Protein AF-A0A8C3FEN0-F1 (afdb_monomer)

Sequence (106 aa):
MGYTKKLNNFVRTPNLSQISKEQQAGLSLTVRGNKAMKEMDLGKTPGPDGVQIEFYQNMLPPTVREALISVLLKPGKDVQKCSSYRPISLINTDIKILSKILAKRL

Foldseek 3Di:
DVPVVVVVVVVVPPQAPPDPPVVQVVFQPFDQPCPVLVPDDAPPQDDVVRDGSCCVVPVDDSLLRTWGKDWGAAPPDDPPDPVRIDIDTHHDVVVVVVVVVVVVVD

Nearest PDB structures (foldseek):
  6d9j-assembly1_r  TM=5.798E-01  e=8.555E-01  Oryctolagus cuniculus
  6z6m-assembly1_Lr  TM=5.615E-01  e=1.582E+00  Homo sapiens
  8etg-assembly1_3  TM=4.749E-01  e=4.118E+00  Schizosaccharomyces pombe
  9cai-assembly1_AV  TM=3.293E-01  e=8.155E+00  Caenorhabditis elegans

Solvent-accessible surface area (backbone atoms only — not comparable to full-atom values): 6711 Å² total; per-residue (Å²): 133,63,65,66,54,52,52,54,50,62,75,61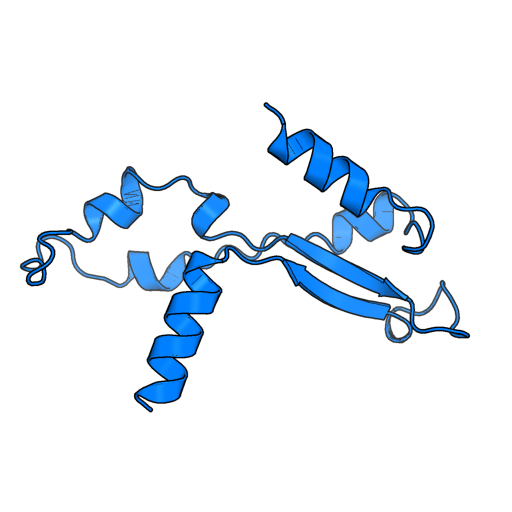,39,88,85,48,72,82,63,56,74,69,62,45,66,74,51,50,52,66,55,71,71,62,62,67,73,71,71,51,76,82,90,60,83,49,58,99,83,64,62,46,72,63,48,64,68,72,70,46,65,75,66,74,47,34,30,51,36,46,66,41,66,44,88,98,49,59,88,90,42,77,85,29,46,43,83,43,75,53,56,50,65,69,58,56,52,53,51,55,54,49,67,71,73,109

Structure (mmCIF, N/CA/C/O backbone):
data_AF-A0A8C3FEN0-F1
#
_entry.id   AF-A0A8C3FEN0-F1
#
loop_
_atom_site.group_PDB
_atom_site.id
_atom_site.type_symbol
_atom_site.label_atom_id
_atom_site.label_alt_id
_atom_site.label_comp_id
_atom_site.label_asym_id
_atom_site.label_entity_id
_atom_site.label_seq_id
_atom_site.pdbx_PDB_ins_code
_atom_site.Cartn_x
_atom_site.Cartn_y
_atom_site.Cartn_z
_atom_site.occupancy
_atom_site.B_iso_or_equiv
_atom_site.auth_seq_id
_atom_site.auth_comp_id
_atom_site.auth_asym_id
_atom_site.auth_atom_id
_atom_site.pdbx_PDB_model_num
ATOM 1 N N . MET A 1 1 ? -14.180 12.512 -12.956 1.00 45.62 1 MET A N 1
ATOM 2 C CA . MET A 1 1 ? -14.694 13.094 -11.686 1.00 45.62 1 MET A CA 1
ATOM 3 C C . MET A 1 1 ? -15.545 12.138 -10.816 1.00 45.62 1 MET A C 1
ATOM 5 O O . MET A 1 1 ? -16.093 12.584 -9.816 1.00 45.62 1 MET A O 1
ATOM 9 N N . GLY A 1 2 ? -15.662 10.835 -11.140 1.00 44.44 2 GLY A N 1
ATOM 10 C CA . GLY A 1 2 ? -16.511 9.882 -10.392 1.00 44.44 2 GLY A CA 1
ATOM 11 C C . GLY A 1 2 ? -15.814 9.069 -9.285 1.00 44.44 2 GLY A C 1
ATOM 12 O O . GLY A 1 2 ? -16.454 8.703 -8.301 1.00 44.44 2 GLY A O 1
ATOM 13 N N . TYR A 1 3 ? -14.505 8.820 -9.400 1.00 46.78 3 TYR A N 1
ATOM 14 C CA . TYR A 1 3 ? -13.753 8.002 -8.434 1.00 46.78 3 TYR A CA 1
ATOM 15 C C . TYR A 1 3 ? -13.627 8.655 -7.054 1.00 46.78 3 TYR A C 1
ATOM 17 O O . TYR A 1 3 ? -13.831 7.995 -6.039 1.00 46.78 3 TYR A O 1
ATOM 25 N N . THR A 1 4 ? -13.373 9.964 -7.010 1.00 48.06 4 THR A N 1
ATOM 26 C CA . THR A 1 4 ? -13.270 10.730 -5.759 1.00 48.06 4 THR A CA 1
ATOM 27 C C . THR A 1 4 ? -14.591 10.749 -4.988 1.00 48.06 4 THR A C 1
ATOM 29 O O . THR A 1 4 ? -14.591 10.619 -3.768 1.00 48.06 4 THR A O 1
ATOM 32 N N . LYS A 1 5 ? -15.734 10.810 -5.689 1.00 47.47 5 LYS A N 1
ATOM 33 C CA . LYS A 1 5 ? -17.068 10.693 -5.074 1.00 47.47 5 LYS A CA 1
ATOM 34 C C . LYS A 1 5 ? -17.320 9.295 -4.500 1.00 47.47 5 LYS A C 1
ATOM 36 O O . LYS A 1 5 ? -17.816 9.191 -3.385 1.00 47.47 5 LYS A O 1
ATOM 41 N N . LYS A 1 6 ? -16.941 8.225 -5.212 1.00 54.69 6 LYS A N 1
ATOM 42 C CA . LYS A 1 6 ? -17.065 6.842 -4.708 1.00 54.69 6 LYS A CA 1
ATOM 43 C C . LYS A 1 6 ? -16.197 6.589 -3.472 1.00 54.69 6 LYS A C 1
ATOM 45 O O . LYS A 1 6 ? -16.688 5.993 -2.521 1.00 54.69 6 LYS A O 1
ATOM 50 N N . LEU A 1 7 ? -14.954 7.072 -3.464 1.00 52.03 7 LEU A N 1
ATOM 51 C CA . LEU A 1 7 ? -14.062 6.974 -2.303 1.00 52.03 7 LEU A CA 1
ATOM 52 C C . LEU A 1 7 ? -14.609 7.754 -1.106 1.00 52.03 7 LEU A C 1
ATOM 54 O O . LEU A 1 7 ? -14.707 7.197 -0.019 1.00 52.03 7 LEU A O 1
ATOM 58 N N . ASN A 1 8 ? -15.053 8.996 -1.313 1.00 51.59 8 ASN A N 1
ATOM 59 C CA . ASN A 1 8 ? -15.674 9.783 -0.246 1.00 51.59 8 ASN A CA 1
ATOM 60 C C . ASN A 1 8 ? -16.942 9.116 0.303 1.00 51.59 8 ASN A C 1
ATOM 62 O O . ASN A 1 8 ? -17.173 9.157 1.506 1.00 51.59 8 ASN A O 1
ATOM 66 N N . ASN A 1 9 ? -17.740 8.468 -0.548 1.00 54.16 9 ASN A N 1
ATOM 67 C CA . ASN A 1 9 ? -18.924 7.729 -0.114 1.00 54.16 9 ASN A CA 1
ATOM 68 C C . ASN A 1 9 ? -18.565 6.442 0.645 1.00 54.16 9 ASN A C 1
ATOM 70 O O . ASN A 1 9 ? -19.231 6.125 1.624 1.00 54.16 9 ASN A O 1
ATOM 74 N N . PHE A 1 10 ? -17.504 5.735 0.241 1.00 53.66 10 PHE A N 1
ATOM 75 C CA . PHE A 1 10 ? -16.991 4.554 0.945 1.00 53.66 10 PHE A CA 1
ATOM 76 C C . PHE A 1 10 ? -16.419 4.911 2.324 1.00 53.66 10 PHE A C 1
ATOM 78 O O . PHE A 1 10 ? -16.674 4.220 3.300 1.00 53.66 10 PHE A O 1
ATOM 85 N N . VAL A 1 11 ? -15.714 6.037 2.442 1.00 51.88 11 VAL A N 1
ATOM 86 C CA . VAL A 1 11 ? -15.237 6.549 3.738 1.00 51.88 11 VAL A CA 1
ATOM 87 C C . VAL A 1 11 ? -16.402 7.003 4.631 1.00 51.88 11 VAL A C 1
ATOM 89 O O . VAL A 1 11 ? -16.307 6.933 5.852 1.00 51.88 11 VAL A O 1
ATOM 92 N N . ARG A 1 12 ? -17.521 7.440 4.038 1.00 50.53 12 ARG A N 1
ATOM 93 C CA . ARG A 1 12 ? -18.729 7.901 4.745 1.00 50.53 12 ARG A CA 1
ATOM 94 C C . ARG A 1 12 ? -19.754 6.800 5.042 1.00 50.53 12 ARG A C 1
ATOM 96 O O . ARG A 1 12 ? -20.819 7.123 5.566 1.00 50.53 12 ARG A O 1
ATOM 103 N N . THR A 1 13 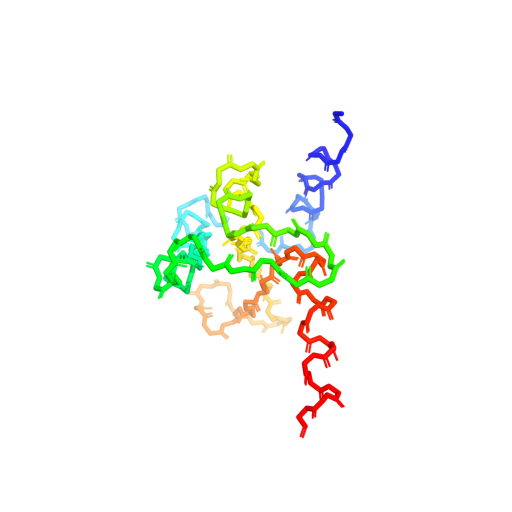? -19.493 5.528 4.720 1.00 52.09 13 THR A N 1
ATOM 104 C CA . THR A 1 13 ? -20.466 4.464 5.021 1.00 52.09 13 THR A CA 1
ATOM 105 C C . THR A 1 13 ? -20.724 4.353 6.532 1.00 52.09 13 THR A C 1
ATOM 107 O O . THR A 1 13 ? -19.767 4.321 7.305 1.00 52.09 13 THR A O 1
ATOM 110 N N . PRO A 1 14 ? -21.995 4.237 6.962 1.00 47.66 14 PRO A N 1
ATOM 111 C CA . PRO A 1 14 ? -22.422 4.396 8.359 1.00 47.66 14 PRO A CA 1
ATOM 112 C C . PRO A 1 14 ? -21.952 3.294 9.328 1.00 47.66 14 PRO A C 1
ATOM 114 O O . PRO A 1 14 ? -22.166 3.420 10.527 1.00 47.66 14 PRO A O 1
ATOM 117 N N . ASN A 1 15 ? -21.299 2.235 8.833 1.00 46.75 15 ASN A N 1
ATOM 118 C CA . ASN A 1 15 ? -20.756 1.137 9.647 1.00 46.75 15 ASN A CA 1
ATOM 119 C C . ASN A 1 15 ? -19.263 1.280 9.988 1.00 46.75 15 ASN A C 1
ATOM 121 O O . ASN A 1 15 ? -18.728 0.449 10.721 1.00 46.75 15 ASN A O 1
ATOM 125 N N . LEU A 1 16 ? -18.572 2.311 9.489 1.00 51.50 16 LEU A N 1
ATOM 126 C CA . LEU A 1 16 ? -17.309 2.720 10.098 1.00 51.50 16 LEU A CA 1
ATOM 127 C C . LEU A 1 16 ? -17.644 3.681 11.235 1.00 51.50 16 LEU A C 1
ATOM 129 O O . LEU A 1 16 ? -18.247 4.726 11.001 1.00 51.50 16 LEU A O 1
ATOM 133 N N . SER A 1 17 ? -17.259 3.326 12.462 1.00 46.88 17 SER A N 1
ATOM 134 C CA . SER A 1 17 ? -17.297 4.234 13.610 1.00 46.88 17 SER A CA 1
ATOM 135 C C . SER A 1 17 ? -16.670 5.565 13.197 1.00 46.88 17 SER A C 1
ATOM 137 O O . SER A 1 17 ? -15.468 5.616 12.925 1.00 46.88 17 SER A O 1
ATOM 139 N N . GLN A 1 18 ? -17.485 6.616 13.088 1.00 50.38 18 GLN A N 1
ATOM 140 C CA . GLN A 1 18 ? -17.003 7.952 12.766 1.00 50.38 18 GLN A CA 1
ATOM 141 C C . GLN A 1 18 ? -16.194 8.441 13.960 1.00 50.38 18 GLN A C 1
ATOM 143 O O . GLN A 1 18 ? -16.731 8.842 14.987 1.00 50.38 18 GLN A O 1
ATOM 148 N N . ILE A 1 19 ? -14.882 8.323 13.836 1.00 52.12 19 ILE A N 1
ATOM 149 C CA . ILE A 1 19 ? -13.924 8.898 14.767 1.00 52.12 19 ILE A CA 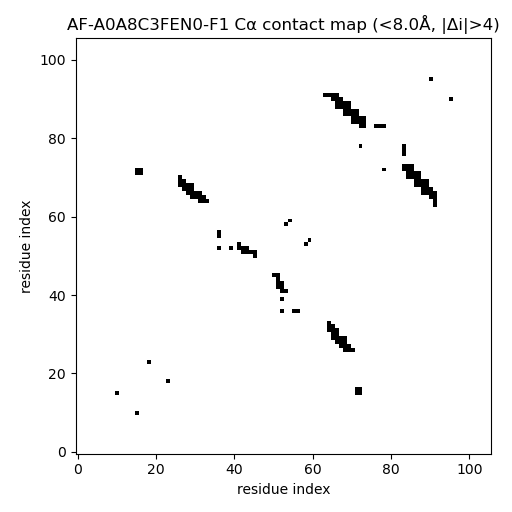1
ATOM 150 C C . ILE A 1 19 ? -14.119 10.421 14.744 1.00 52.12 19 ILE A C 1
ATOM 152 O O . ILE A 1 19 ? -14.434 10.974 13.684 1.00 52.12 19 ILE A O 1
ATOM 156 N N . SER A 1 20 ? -13.954 11.111 15.880 1.00 51.00 20 SER A N 1
ATOM 157 C CA . SER A 1 20 ? -14.058 12.575 15.895 1.00 51.00 20 SER A CA 1
ATOM 158 C C . SER A 1 20 ? -13.063 13.179 14.895 1.00 51.00 20 SER A C 1
ATOM 160 O O . SER A 1 20 ? -11.984 12.625 14.657 1.00 51.00 20 SER A O 1
ATOM 162 N N . LYS A 1 21 ? -13.413 14.319 14.283 1.00 49.38 21 LYS A N 1
ATOM 163 C CA . LYS A 1 21 ? -12.575 14.975 13.260 1.00 49.38 21 LYS A CA 1
ATOM 164 C C . LYS A 1 21 ? -11.130 15.214 13.741 1.00 49.38 21 LYS A C 1
ATOM 166 O O . LYS A 1 21 ? -10.213 15.187 12.926 1.00 49.38 21 LYS A O 1
ATOM 171 N N . GLU A 1 22 ? -10.925 15.378 15.048 1.00 47.47 22 GLU A N 1
ATOM 172 C CA . GLU A 1 22 ? -9.616 15.567 15.692 1.00 47.47 22 GLU A CA 1
ATOM 173 C C . GLU A 1 22 ? -8.784 14.279 15.772 1.00 47.47 22 GLU A C 1
ATOM 175 O O . GLU A 1 22 ? -7.598 14.286 15.447 1.00 47.47 22 GLU A O 1
ATOM 180 N N . GLN A 1 23 ? -9.391 13.144 16.124 1.00 48.66 23 GLN A N 1
ATOM 181 C CA . GLN A 1 23 ? -8.705 11.846 16.141 1.00 48.66 23 GLN A CA 1
ATOM 182 C C . GLN A 1 23 ? -8.427 11.333 14.711 1.00 48.66 23 GLN A C 1
ATOM 184 O O . GLN A 1 23 ? -7.427 10.655 14.471 1.00 48.66 23 GLN A O 1
ATOM 189 N N . GLN A 1 24 ? -9.270 11.697 13.738 1.00 48.53 24 GLN A N 1
ATOM 190 C CA . GLN A 1 24 ? -9.093 11.350 12.323 1.00 48.53 24 GLN A CA 1
ATOM 191 C C . GLN A 1 24 ? -7.910 12.099 11.679 1.00 48.53 24 GLN A C 1
ATOM 193 O O . GLN A 1 24 ? -7.179 11.521 10.871 1.00 48.53 24 GLN A O 1
ATOM 198 N N . ALA A 1 25 ? -7.679 13.352 12.087 1.00 45.38 25 ALA A N 1
ATOM 199 C CA . ALA A 1 25 ? -6.534 14.155 11.657 1.00 45.38 25 ALA A CA 1
ATOM 200 C C . ALA A 1 25 ? -5.192 13.602 12.174 1.00 45.38 25 ALA A C 1
ATOM 202 O O . ALA A 1 25 ? -4.182 13.711 11.484 1.00 45.38 25 ALA A O 1
ATOM 203 N N . GLY A 1 26 ? -5.186 12.957 13.347 1.00 43.38 26 GLY A N 1
ATOM 204 C CA . GLY A 1 26 ? -3.998 12.298 13.903 1.00 43.38 26 GLY A CA 1
ATOM 205 C C . GLY A 1 26 ? -3.683 10.920 13.304 1.00 43.38 26 GLY A C 1
ATOM 206 O O . GLY A 1 26 ? -2.540 10.477 13.381 1.00 43.38 26 GLY A O 1
ATOM 207 N N . LEU A 1 27 ? -4.671 10.234 12.707 1.00 44.72 27 LEU A N 1
ATOM 208 C CA . LEU A 1 27 ? -4.525 8.855 12.210 1.00 44.72 27 LEU A CA 1
ATOM 209 C C . LEU A 1 27 ? -4.446 8.704 10.687 1.00 44.72 27 LEU A C 1
ATOM 211 O O . LEU A 1 27 ? -3.964 7.669 10.221 1.00 44.72 27 LEU A O 1
ATOM 215 N N . SER A 1 28 ? -4.864 9.705 9.906 1.00 46.38 28 SER A N 1
ATOM 216 C CA . SER A 1 28 ? -4.590 9.754 8.464 1.00 46.38 28 SER A CA 1
ATOM 217 C C . SER A 1 28 ? -3.118 10.109 8.228 1.00 46.38 28 SER A C 1
ATOM 219 O O . SER A 1 28 ? -2.786 11.176 7.710 1.00 46.38 28 SER A O 1
ATOM 221 N N . LEU A 1 29 ? -2.209 9.223 8.633 1.00 50.62 29 LEU A N 1
ATOM 222 C CA . LEU A 1 29 ? -0.802 9.357 8.298 1.00 50.62 29 LEU A CA 1
ATOM 223 C C . LEU A 1 29 ? -0.633 9.033 6.813 1.00 50.62 29 LEU A C 1
ATOM 225 O O . LEU A 1 29 ? -0.632 7.869 6.410 1.00 50.62 29 LEU A O 1
ATOM 229 N N . THR A 1 30 ? -0.449 10.064 5.995 1.00 52.94 30 THR A N 1
ATOM 230 C CA . THR A 1 30 ? 0.102 9.896 4.652 1.00 52.94 30 THR A CA 1
ATOM 231 C C . THR A 1 30 ? 1.568 9.496 4.797 1.00 52.94 30 THR A C 1
ATOM 233 O O . THR A 1 30 ? 2.462 10.340 4.897 1.00 52.94 30 THR A O 1
ATOM 236 N N . VAL A 1 31 ? 1.838 8.193 4.856 1.00 55.22 31 VAL A N 1
ATOM 237 C CA . VAL A 1 31 ? 3.212 7.681 4.873 1.00 55.22 31 VAL A CA 1
ATOM 238 C C . VAL A 1 31 ? 3.787 7.845 3.467 1.00 55.22 31 VAL A C 1
ATOM 240 O O . VAL A 1 31 ? 3.384 7.147 2.541 1.00 55.22 31 VAL A O 1
ATOM 243 N N . ARG A 1 32 ? 4.710 8.798 3.294 1.00 58.06 32 ARG A N 1
ATOM 244 C CA . ARG A 1 32 ? 5.398 9.045 2.018 1.00 58.06 32 ARG A CA 1
ATOM 245 C C . ARG A 1 32 ? 6.621 8.139 1.889 1.00 58.06 32 ARG A C 1
ATOM 247 O O . ARG A 1 32 ? 7.656 8.396 2.502 1.00 58.06 32 ARG A O 1
ATOM 254 N N . GLY A 1 33 ? 6.528 7.115 1.045 1.00 60.03 33 GLY A N 1
ATOM 255 C CA . GLY A 1 33 ? 7.623 6.185 0.732 1.00 60.03 33 GLY A CA 1
ATOM 256 C C . GLY A 1 33 ? 8.664 6.751 -0.244 1.00 60.03 33 GLY A C 1
ATOM 257 O O . GLY A 1 33 ? 8.955 6.130 -1.258 1.00 60.03 33 GLY A O 1
ATOM 258 N N . ASN A 1 34 ? 9.213 7.942 0.016 1.00 63.94 34 ASN A N 1
ATOM 259 C CA . ASN A 1 34 ? 10.077 8.655 -0.944 1.00 63.94 34 ASN A CA 1
ATOM 260 C C . ASN A 1 34 ? 11.572 8.305 -0.857 1.00 63.94 34 ASN A C 1
ATOM 262 O O . ASN A 1 34 ? 12.360 8.848 -1.628 1.00 63.94 34 ASN A O 1
ATOM 266 N N . LYS A 1 35 ? 11.981 7.459 0.093 1.00 70.69 35 LYS A N 1
ATOM 267 C CA . LYS A 1 35 ? 13.401 7.220 0.384 1.00 70.69 35 LYS A CA 1
ATOM 268 C C . LYS A 1 35 ? 14.098 6.431 -0.733 1.00 70.69 35 LYS A C 1
ATOM 270 O O . LYS A 1 35 ? 15.078 6.916 -1.278 1.00 70.69 35 LYS A O 1
ATOM 275 N N . ALA A 1 36 ? 13.508 5.315 -1.166 1.00 73.75 36 ALA A N 1
ATOM 276 C CA . ALA A 1 36 ? 14.115 4.426 -2.161 1.00 73.75 36 ALA A CA 1
ATOM 277 C C . ALA A 1 36 ? 14.402 5.114 -3.507 1.00 73.75 36 ALA A C 1
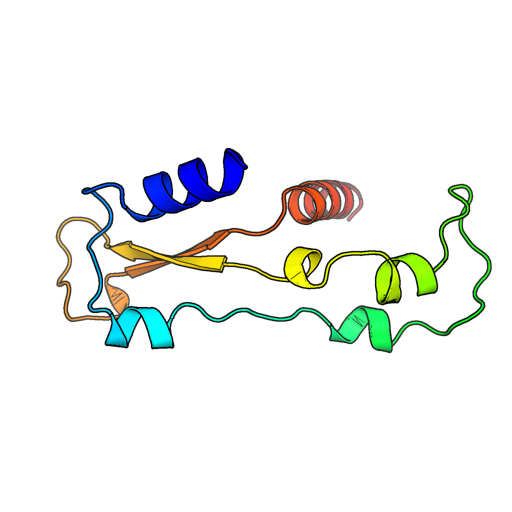ATOM 279 O O . A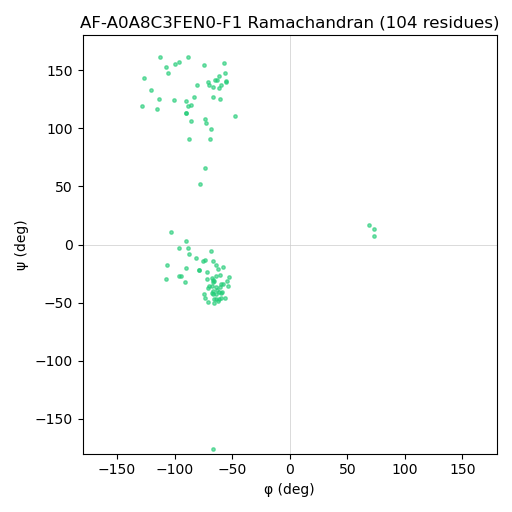LA A 1 36 ? 15.473 4.944 -4.071 1.00 73.75 36 ALA A O 1
ATOM 280 N N . MET A 1 37 ? 13.486 5.947 -4.011 1.00 76.75 37 MET A N 1
ATOM 281 C CA . MET A 1 37 ? 13.711 6.612 -5.300 1.00 76.75 37 MET A CA 1
ATOM 282 C C . MET A 1 37 ? 14.780 7.704 -5.249 1.00 76.75 37 MET A C 1
ATOM 284 O O . MET A 1 37 ? 15.334 8.033 -6.290 1.00 76.75 37 MET A O 1
ATOM 288 N N . LYS A 1 38 ? 15.042 8.287 -4.071 1.00 76.88 38 LYS A N 1
ATOM 289 C CA . LYS A 1 38 ? 16.118 9.273 -3.881 1.00 76.88 38 LYS A CA 1
ATOM 290 C C . LYS A 1 38 ? 17.494 8.619 -3.766 1.00 76.88 38 LYS A C 1
ATOM 292 O O . LYS A 1 38 ? 18.491 9.291 -3.978 1.00 76.88 38 LYS A O 1
ATOM 297 N N . GLU A 1 39 ? 17.530 7.341 -3.405 1.00 83.19 39 GLU A N 1
ATOM 298 C CA . GLU A 1 39 ? 18.755 6.548 -3.265 1.00 83.19 39 GLU A CA 1
ATOM 299 C C . GLU A 1 39 ? 19.185 5.895 -4.589 1.00 83.19 39 GLU A C 1
ATOM 301 O O . GLU A 1 39 ? 20.268 5.326 -4.672 1.00 83.19 39 GLU A O 1
ATOM 306 N N . MET A 1 40 ? 18.354 5.962 -5.634 1.00 81.00 40 MET A N 1
ATOM 307 C CA . MET A 1 40 ? 18.704 5.461 -6.962 1.00 81.00 40 MET A CA 1
ATOM 308 C C . MET A 1 40 ? 19.523 6.499 -7.738 1.00 81.00 40 MET A C 1
ATOM 310 O O . MET A 1 40 ? 19.069 7.628 -7.911 1.00 81.00 40 MET A O 1
ATOM 314 N N . ASP A 1 41 ? 20.694 6.101 -8.250 1.00 82.19 41 ASP A N 1
ATOM 315 C CA . ASP A 1 41 ? 21.508 6.981 -9.102 1.00 82.19 41 ASP A CA 1
ATOM 316 C C . ASP A 1 41 ? 20.792 7.316 -10.421 1.00 82.19 41 ASP A C 1
ATOM 318 O O . ASP A 1 41 ? 20.147 6.455 -11.031 1.00 82.19 41 ASP A O 1
ATOM 322 N N . LEU A 1 42 ? 20.941 8.568 -10.855 1.00 81.75 42 LEU A N 1
ATOM 323 C CA . LEU A 1 42 ? 20.430 9.090 -12.125 1.00 81.75 42 LEU A CA 1
ATOM 324 C C . LEU A 1 42 ? 21.270 8.582 -13.306 1.00 81.75 42 LEU A C 1
ATOM 326 O O . LEU A 1 42 ? 22.450 8.263 -13.148 1.00 81.75 42 LEU A O 1
ATOM 330 N N . GLY A 1 43 ? 20.672 8.520 -14.499 1.00 79.75 43 GLY A N 1
ATOM 331 C CA . GLY A 1 43 ? 21.391 8.129 -15.720 1.00 79.75 43 GLY A CA 1
ATOM 332 C C . GLY A 1 43 ? 21.733 6.637 -15.840 1.00 79.75 43 GLY A C 1
ATOM 333 O O . GLY A 1 43 ? 22.522 6.258 -16.706 1.00 79.75 43 GLY A O 1
ATOM 334 N N . LYS A 1 44 ? 21.139 5.771 -15.005 1.00 82.38 44 LYS A N 1
ATOM 335 C CA . LYS A 1 44 ? 21.219 4.315 -15.203 1.00 82.38 44 LYS A CA 1
ATOM 336 C C . LYS A 1 44 ? 20.547 3.929 -16.516 1.00 82.38 44 LYS A C 1
ATOM 338 O O . LYS A 1 44 ? 19.495 4.461 -16.868 1.00 82.38 44 LYS A O 1
ATOM 343 N N . THR A 1 45 ? 21.139 2.964 -17.214 1.00 87.56 45 THR A N 1
ATOM 344 C CA . THR A 1 45 ? 20.542 2.398 -18.424 1.00 87.56 45 THR A CA 1
ATOM 345 C C . THR A 1 45 ? 19.185 1.773 -18.078 1.00 87.56 45 THR A C 1
ATOM 347 O O . THR A 1 45 ? 19.130 0.936 -17.173 1.00 87.56 45 THR A O 1
ATOM 350 N N . PRO A 1 46 ? 18.095 2.168 -18.762 1.00 89.94 46 PRO A N 1
ATOM 351 C CA . PRO A 1 46 ? 16.783 1.565 -18.568 1.00 89.94 46 PRO A CA 1
ATOM 352 C C . PRO A 1 46 ? 16.790 0.062 -18.807 1.00 89.94 46 PRO A C 1
ATOM 354 O O . PRO A 1 46 ? 17.609 -0.461 -19.566 1.00 89.94 46 PRO A O 1
ATOM 357 N N . GLY A 1 47 ? 15.824 -0.622 -18.201 1.00 88.00 47 GLY A N 1
ATOM 358 C CA . GLY A 1 47 ? 15.537 -2.002 -18.556 1.00 88.00 47 GLY A CA 1
ATOM 359 C C . GLY A 1 47 ? 14.979 -2.127 -19.983 1.00 88.00 47 GLY A C 1
ATOM 360 O O . GLY A 1 47 ? 14.837 -1.137 -20.705 1.00 88.00 47 GLY A O 1
ATOM 361 N N . PRO A 1 48 ? 14.602 -3.347 -20.398 1.00 94.38 48 PRO A N 1
ATOM 362 C CA . PRO A 1 48 ? 13.965 -3.596 -21.695 1.00 94.38 48 PRO A CA 1
ATOM 363 C C . PRO A 1 48 ? 12.655 -2.822 -21.915 1.00 94.38 48 PRO A C 1
ATOM 365 O O . PRO A 1 48 ? 12.209 -2.672 -23.047 1.00 94.38 48 PRO A O 1
ATOM 368 N N . ASP A 1 49 ? 12.034 -2.349 -20.835 1.00 89.69 49 ASP A N 1
ATOM 369 C CA . ASP A 1 49 ? 10.855 -1.486 -20.844 1.00 89.69 49 ASP A CA 1
ATOM 370 C C . ASP A 1 49 ? 11.171 -0.027 -21.218 1.00 89.69 49 ASP A C 1
ATOM 372 O O . ASP A 1 49 ? 10.257 0.737 -21.517 1.00 89.69 49 ASP A O 1
ATOM 376 N N . GLY A 1 50 ? 12.447 0.371 -21.215 1.00 91.31 50 GLY A N 1
ATOM 377 C CA . GLY A 1 50 ? 12.892 1.708 -21.606 1.00 91.31 50 GLY A CA 1
ATOM 378 C C . GLY A 1 50 ? 12.574 2.807 -20.588 1.00 91.31 50 GLY A C 1
ATOM 379 O O . GLY A 1 50 ? 12.801 3.983 -20.876 1.00 91.31 50 GLY A O 1
ATOM 380 N N . VAL A 1 51 ? 12.068 2.463 -19.399 1.00 88.81 51 VAL A N 1
ATOM 381 C CA . VAL A 1 51 ? 11.627 3.453 -18.407 1.00 88.81 51 VAL A CA 1
ATOM 382 C C . VAL A 1 51 ? 12.773 3.843 -17.471 1.00 88.81 51 VAL A C 1
ATOM 384 O O . VAL A 1 51 ? 13.366 3.006 -16.793 1.00 88.81 51 VAL A O 1
ATOM 387 N N . GLN A 1 52 ? 13.068 5.142 -17.414 1.00 89.12 52 GLN A N 1
ATOM 388 C CA . GLN A 1 52 ? 14.106 5.735 -16.564 1.00 89.12 52 GLN A CA 1
ATOM 389 C C . GLN A 1 52 ? 13.586 6.114 -15.162 1.00 89.12 52 GLN A C 1
ATOM 391 O O . GLN A 1 52 ? 12.382 6.290 -14.962 1.00 89.12 52 GLN A O 1
ATOM 396 N N . ILE A 1 53 ? 14.481 6.298 -14.182 1.00 85.94 53 ILE A N 1
ATOM 397 C CA . ILE A 1 53 ? 14.105 6.674 -12.802 1.00 85.94 53 ILE A CA 1
ATOM 398 C C . ILE A 1 53 ? 13.476 8.076 -12.729 1.00 85.94 53 ILE A C 1
ATOM 400 O O . ILE A 1 53 ? 12.559 8.323 -11.941 1.00 85.94 53 ILE A O 1
ATOM 404 N N . GLU A 1 54 ? 13.903 8.971 -13.613 1.00 85.94 54 GLU A N 1
ATOM 405 C CA . GLU A 1 54 ? 13.433 10.344 -13.774 1.00 85.94 54 GLU A CA 1
ATOM 406 C C . GLU A 1 54 ? 11.932 10.382 -14.093 1.00 85.94 54 GLU A C 1
ATOM 408 O O . GLU A 1 54 ? 11.216 11.265 -13.617 1.00 85.94 54 GLU A O 1
ATOM 413 N N . PHE A 1 55 ? 11.424 9.385 -14.828 1.00 87.81 55 PHE A N 1
ATOM 414 C CA . PHE A 1 55 ? 9.993 9.234 -15.084 1.00 87.81 55 PHE A CA 1
ATOM 415 C C . PHE A 1 55 ? 9.222 9.013 -13.775 1.00 87.81 55 PHE A C 1
ATOM 417 O O . PHE A 1 55 ? 8.249 9.709 -13.487 1.00 87.81 55 PHE A O 1
ATOM 424 N N . TYR A 1 56 ? 9.686 8.098 -12.923 1.00 82.88 56 TYR A N 1
ATOM 425 C CA . TYR A 1 56 ? 9.030 7.810 -11.646 1.00 82.88 56 TYR A CA 1
ATOM 426 C C . TYR A 1 56 ? 9.109 8.985 -10.665 1.00 82.88 56 TYR A C 1
ATOM 428 O O . TYR A 1 56 ? 8.181 9.194 -9.875 1.00 82.88 56 TYR A O 1
ATOM 436 N N . GLN A 1 57 ? 10.193 9.764 -10.718 1.00 80.94 57 GLN A N 1
ATOM 437 C CA . GLN A 1 57 ? 10.382 10.945 -9.879 1.00 80.94 57 GLN A CA 1
ATOM 438 C C . GLN A 1 57 ? 9.504 12.127 -10.315 1.00 80.94 57 GLN A C 1
ATOM 440 O O . GLN A 1 57 ? 8.856 12.718 -9.445 1.00 80.94 57 GLN A O 1
ATOM 445 N N . ASN A 1 58 ? 9.447 12.419 -11.621 1.00 82.31 58 ASN A N 1
ATOM 446 C CA . ASN A 1 58 ? 8.905 13.674 -12.159 1.00 82.31 58 ASN A CA 1
ATOM 447 C C . ASN A 1 58 ? 7.545 13.537 -12.863 1.00 82.31 58 ASN A C 1
ATOM 449 O O . ASN A 1 58 ? 6.770 14.490 -12.858 1.00 82.31 58 ASN A O 1
ATOM 453 N N . MET A 1 59 ? 7.242 12.384 -13.469 1.00 85.06 59 MET A N 1
ATOM 454 C CA . MET A 1 59 ? 6.025 12.196 -14.279 1.00 85.06 59 MET A CA 1
ATOM 455 C C . MET A 1 59 ? 4.880 11.552 -13.499 1.00 85.06 59 MET A C 1
ATOM 457 O O . MET A 1 59 ? 3.711 11.765 -13.823 1.00 85.06 59 MET A O 1
ATOM 461 N N . LEU A 1 60 ? 5.185 10.765 -12.465 1.00 83.44 60 LEU A N 1
ATOM 462 C CA . LEU A 1 60 ? 4.148 10.154 -11.641 1.00 83.44 60 LEU A CA 1
ATOM 463 C C . LEU A 1 60 ? 3.590 11.141 -10.606 1.00 83.44 60 LEU A C 1
ATOM 465 O O . LEU A 1 60 ? 4.365 11.812 -9.919 1.00 83.44 60 LEU A O 1
ATOM 469 N N . PRO A 1 61 ? 2.258 11.174 -10.406 1.00 83.88 61 PRO A N 1
ATOM 470 C CA . PRO A 1 61 ? 1.657 11.937 -9.324 1.00 83.88 61 PRO A CA 1
ATOM 471 C C . PRO A 1 61 ? 2.242 11.532 -7.961 1.00 83.88 61 PRO A C 1
ATOM 473 O O . PRO A 1 61 ? 2.404 10.335 -7.699 1.00 83.88 61 PRO A O 1
ATOM 476 N N . PRO A 1 62 ? 2.485 12.486 -7.042 1.00 77.19 62 PRO A N 1
ATOM 477 C CA . PRO A 1 62 ? 2.989 12.180 -5.701 1.00 77.19 62 PRO A CA 1
ATOM 478 C C . PRO A 1 62 ? 2.129 11.157 -4.943 1.00 77.19 62 PRO A C 1
ATOM 480 O O . PRO A 1 62 ? 2.659 10.337 -4.194 1.00 77.19 62 PRO A O 1
ATOM 483 N N . THR A 1 63 ? 0.818 11.147 -5.210 1.00 79.31 63 THR A N 1
ATOM 484 C CA . THR A 1 63 ? -0.178 10.253 -4.601 1.00 79.31 63 THR A CA 1
ATOM 485 C C . THR A 1 63 ? 0.055 8.771 -4.887 1.00 79.31 63 THR A C 1
ATOM 487 O O . THR A 1 63 ? -0.409 7.925 -4.128 1.00 79.31 63 THR A O 1
ATOM 490 N N . VAL A 1 64 ? 0.808 8.420 -5.937 1.00 79.25 64 VAL A N 1
ATOM 491 C CA . VAL A 1 64 ? 1.173 7.021 -6.234 1.00 79.25 64 VAL A CA 1
ATOM 492 C C . VAL A 1 64 ? 1.982 6.400 -5.089 1.00 79.25 64 VAL A C 1
ATOM 494 O O . VAL A 1 64 ? 1.942 5.189 -4.885 1.00 79.25 64 VAL A O 1
ATOM 497 N N . ARG A 1 65 ? 2.690 7.233 -4.319 1.00 75.50 65 ARG A N 1
ATOM 498 C CA . ARG A 1 65 ? 3.581 6.836 -3.218 1.00 75.50 65 ARG A CA 1
ATOM 499 C C . ARG A 1 65 ? 2.949 7.062 -1.845 1.00 75.50 65 ARG A C 1
ATOM 501 O O . ARG A 1 65 ? 3.645 7.010 -0.829 1.00 75.50 65 ARG A O 1
ATOM 508 N N . GLU A 1 66 ? 1.657 7.365 -1.826 1.00 78.06 66 GLU A N 1
ATOM 509 C CA . GLU A 1 66 ? 0.888 7.654 -0.627 1.00 78.06 66 GLU A CA 1
ATOM 510 C C . GLU A 1 66 ? -0.024 6.476 -0.278 1.00 78.06 66 GLU A C 1
ATOM 512 O O . GLU A 1 66 ? -0.525 5.749 -1.138 1.00 78.06 66 GLU A O 1
ATOM 517 N N . ALA A 1 67 ? -0.239 6.294 1.020 1.00 77.00 67 ALA A N 1
ATOM 518 C CA . ALA A 1 67 ? -1.193 5.348 1.569 1.00 77.00 67 ALA A CA 1
ATOM 519 C C . ALA A 1 67 ? -2.208 6.122 2.403 1.00 77.00 67 ALA A C 1
ATOM 521 O O . ALA A 1 67 ? -1.814 6.935 3.241 1.00 77.00 67 ALA A O 1
ATOM 522 N N . LEU A 1 68 ? -3.498 5.842 2.218 1.00 78.12 68 LEU A N 1
ATOM 523 C CA . LEU A 1 68 ? -4.520 6.346 3.128 1.00 78.12 68 LEU A CA 1
ATOM 524 C C . LEU A 1 68 ? -4.728 5.330 4.246 1.00 78.12 68 LEU A C 1
ATOM 526 O O . LEU A 1 68 ? -5.208 4.224 4.004 1.00 78.12 68 LEU A O 1
ATOM 530 N N . ILE A 1 69 ? -4.360 5.696 5.469 1.00 75.69 69 ILE A N 1
ATOM 531 C CA . ILE A 1 69 ? -4.598 4.860 6.643 1.00 75.69 69 ILE A CA 1
ATOM 532 C C . ILE A 1 69 ? -5.983 5.195 7.190 1.00 75.69 69 ILE A C 1
ATOM 534 O O . ILE A 1 69 ? -6.267 6.326 7.575 1.00 75.69 69 ILE A O 1
ATOM 538 N N . SER A 1 70 ? -6.853 4.194 7.206 1.00 77.94 70 SER A N 1
ATOM 539 C CA . SER A 1 70 ? -8.146 4.238 7.880 1.00 77.94 70 SER A CA 1
ATOM 540 C C . SER A 1 70 ? -8.125 3.266 9.052 1.00 77.94 70 SER A C 1
ATOM 542 O O . SER A 1 70 ? -7.291 2.363 9.092 1.00 77.94 70 SER A O 1
ATOM 544 N N . VAL A 1 71 ? -9.033 3.416 10.011 1.00 77.56 71 VAL A N 1
ATOM 545 C CA . VAL A 1 71 ? -9.164 2.443 11.095 1.00 77.56 71 VAL A CA 1
ATOM 546 C C . VAL A 1 71 ? -10.592 1.946 11.229 1.00 77.56 71 VAL A C 1
ATOM 548 O O . VAL A 1 71 ? -11.554 2.690 11.059 1.00 77.56 71 VAL A O 1
ATOM 551 N N . LEU A 1 72 ? -10.711 0.663 11.548 1.00 81.06 72 LEU A N 1
ATOM 552 C CA . LEU A 1 72 ? -11.971 -0.034 11.745 1.00 81.06 72 LEU A CA 1
ATOM 553 C C . LEU A 1 72 ? -12.101 -0.444 13.212 1.00 81.06 72 LEU A C 1
ATOM 555 O O . LEU A 1 72 ? -11.231 -1.141 13.738 1.00 81.06 72 LEU A O 1
ATOM 559 N N . LEU A 1 73 ? -13.185 -0.050 13.874 1.00 81.38 73 LEU A N 1
ATOM 560 C CA . LEU A 1 73 ? -13.468 -0.486 15.240 1.00 81.38 73 LEU A CA 1
ATOM 561 C C . LEU A 1 73 ? -13.750 -1.997 15.285 1.00 81.38 73 LEU A C 1
ATOM 563 O O . LEU A 1 73 ? -14.481 -2.543 14.458 1.00 81.38 73 LEU A O 1
ATOM 567 N N . LYS A 1 74 ? -13.165 -2.693 16.263 1.00 84.31 74 LYS A N 1
ATOM 568 C CA . LYS A 1 74 ? -13.470 -4.099 16.558 1.00 84.31 74 LYS A CA 1
ATOM 569 C C . LYS A 1 74 ? -14.885 -4.198 17.150 1.00 84.31 74 LYS A C 1
ATOM 571 O O . LYS A 1 74 ? -15.219 -3.405 18.029 1.00 84.31 74 LYS A O 1
ATOM 576 N N . PRO A 1 75 ? -15.695 -5.187 16.741 1.00 86.19 75 PRO A N 1
ATOM 577 C CA . PRO A 1 75 ? -17.048 -5.342 17.267 1.00 86.19 75 PRO A CA 1
ATOM 578 C C . PRO A 1 75 ? -17.029 -5.552 18.788 1.00 86.19 75 PRO A C 1
ATOM 580 O O . PRO A 1 75 ? -16.186 -6.289 19.305 1.00 86.19 75 PRO A O 1
ATOM 583 N N . GLY A 1 76 ? -17.940 -4.881 19.500 1.00 87.38 76 GLY A N 1
ATOM 584 C CA . GLY A 1 76 ? -18.091 -4.997 20.956 1.00 87.38 76 GLY A CA 1
ATOM 585 C C . GLY A 1 76 ? -16.939 -4.413 21.785 1.00 87.38 76 GLY A C 1
ATOM 586 O O . GLY A 1 76 ? -16.796 -4.761 22.956 1.00 87.38 76 GLY A O 1
ATOM 587 N N . LYS A 1 77 ? -16.082 -3.568 21.196 1.00 87.94 77 LYS A N 1
ATOM 588 C CA . LYS A 1 77 ? -14.984 -2.896 21.905 1.00 87.94 77 LYS A CA 1
ATOM 589 C C . LYS A 1 77 ? -15.265 -1.407 22.102 1.00 87.94 77 LYS A C 1
ATOM 591 O O . LYS A 1 77 ? -15.979 -0.783 21.327 1.00 87.94 77 LYS A O 1
ATOM 596 N N . ASP A 1 78 ? -14.672 -0.863 23.158 1.00 84.88 78 ASP A N 1
ATOM 597 C CA . ASP A 1 78 ? -14.821 0.528 23.582 1.00 84.88 78 ASP A CA 1
ATOM 598 C C . ASP A 1 78 ? -14.212 1.505 22.561 1.00 84.88 78 ASP A C 1
ATOM 600 O O . ASP A 1 78 ? -13.037 1.383 22.206 1.00 84.88 78 ASP A O 1
ATOM 604 N N . VAL A 1 79 ? -15.008 2.484 22.123 1.00 81.50 79 VAL A N 1
ATOM 605 C CA . VAL A 1 79 ? -14.655 3.522 21.139 1.00 81.50 79 VAL A CA 1
ATOM 606 C C . VAL A 1 79 ? -13.530 4.433 21.647 1.00 81.50 79 VAL A C 1
ATOM 608 O O . VAL A 1 79 ? -12.766 4.960 20.839 1.00 81.50 79 VAL A O 1
ATOM 611 N N . GLN A 1 80 ? -13.386 4.591 22.967 1.00 82.06 80 GLN A N 1
ATOM 612 C CA . GLN A 1 80 ? -12.399 5.495 23.572 1.00 82.06 80 GLN A CA 1
ATOM 613 C C . GLN A 1 80 ? -10.988 4.896 23.658 1.00 82.06 80 GLN A C 1
ATOM 615 O O . GLN A 1 80 ? -10.021 5.610 23.923 1.00 82.06 80 GLN A O 1
ATOM 620 N N . LYS A 1 81 ? -10.831 3.587 23.422 1.00 80.94 81 LYS A N 1
ATOM 621 C CA . LYS A 1 81 ? -9.530 2.905 23.509 1.00 80.94 81 LYS A CA 1
ATOM 622 C C . LYS A 1 81 ? -8.917 2.700 22.127 1.00 80.94 81 LYS A C 1
ATOM 624 O O . LYS A 1 81 ? -9.482 2.007 21.288 1.00 80.94 81 LYS A O 1
ATOM 629 N N . CYS A 1 82 ? -7.692 3.186 21.916 1.00 77.12 82 CYS A N 1
ATOM 630 C CA . CYS A 1 82 ? -6.968 3.013 20.647 1.00 77.12 82 CYS A CA 1
ATOM 631 C C . CYS A 1 82 ? -6.768 1.534 20.255 1.00 77.12 82 CYS A C 1
ATOM 633 O O . CYS A 1 82 ? -6.840 1.183 19.079 1.00 77.12 82 CYS A O 1
ATOM 635 N N . SER A 1 83 ? -6.582 0.637 21.230 1.00 83.88 83 SER A N 1
ATOM 636 C CA . SER A 1 83 ? -6.423 -0.809 20.995 1.00 83.88 83 SER A CA 1
ATOM 637 C C . SER A 1 83 ? -7.686 -1.498 20.453 1.00 83.88 83 SER A C 1
ATOM 639 O O . SER A 1 83 ? -7.614 -2.622 19.931 1.00 83.88 83 SER A O 1
ATOM 641 N N . SER A 1 84 ? -8.840 -0.830 20.533 1.00 87.00 84 SER A N 1
ATOM 642 C CA . SER A 1 84 ? -10.111 -1.289 19.970 1.00 87.00 84 SER A CA 1
ATOM 643 C C . SER A 1 84 ? -10.165 -1.178 18.451 1.00 87.00 84 SER A C 1
ATOM 645 O O . SER A 1 84 ? -11.034 -1.793 17.841 1.00 87.00 84 SER A O 1
ATOM 647 N N . TYR A 1 85 ? -9.240 -0.460 17.820 1.00 83.62 85 TYR A N 1
ATOM 648 C CA . TYR A 1 85 ? -9.246 -0.234 16.381 1.00 83.62 85 TYR A CA 1
ATOM 649 C C . TYR A 1 85 ? -8.282 -1.169 15.637 1.00 83.62 85 TYR A C 1
ATOM 651 O O . TYR A 1 85 ? -7.321 -1.703 16.197 1.00 83.62 85 TYR A O 1
ATOM 659 N N . ARG A 1 86 ? -8.568 -1.409 14.355 1.00 80.56 86 ARG A N 1
ATOM 660 C CA . ARG A 1 86 ? -7.716 -2.117 13.393 1.00 80.56 86 ARG A CA 1
ATOM 661 C C . ARG A 1 86 ? -7.307 -1.134 12.298 1.00 80.56 86 ARG A C 1
ATOM 663 O O . ARG A 1 86 ? -8.199 -0.669 11.588 1.00 80.56 86 ARG A O 1
ATOM 670 N N . PRO A 1 87 ? -6.017 -0.813 12.133 1.00 81.56 87 PRO A N 1
ATOM 671 C CA . PRO A 1 87 ? -5.582 0.006 11.014 1.00 81.56 87 PRO A CA 1
ATOM 672 C C . PRO A 1 87 ? -5.664 -0.768 9.697 1.00 81.56 87 PRO A C 1
ATOM 674 O O . PRO A 1 87 ? -5.337 -1.951 9.630 1.00 81.56 87 PRO A O 1
ATOM 677 N N . ILE A 1 88 ? -6.112 -0.081 8.651 1.00 82.56 88 ILE A N 1
ATOM 678 C CA . ILE A 1 88 ? -6.210 -0.563 7.278 1.00 82.56 88 ILE A CA 1
ATOM 679 C C . ILE A 1 88 ? -5.519 0.466 6.388 1.00 82.56 88 ILE A C 1
ATOM 681 O O . ILE A 1 88 ? -5.947 1.616 6.302 1.00 82.56 88 ILE A O 1
ATOM 685 N N . SER A 1 89 ? -4.470 0.034 5.695 1.00 81.81 89 SER A N 1
ATOM 686 C CA . SER A 1 89 ? -3.770 0.861 4.715 1.00 81.81 89 SER A CA 1
ATOM 687 C C . SER A 1 89 ? -4.391 0.676 3.334 1.00 81.81 89 SER A C 1
ATOM 689 O O . SER A 1 89 ? -4.301 -0.391 2.723 1.00 81.81 89 SER A O 1
ATOM 691 N N . LEU A 1 90 ? -5.007 1.731 2.816 1.00 82.81 90 LEU A N 1
ATOM 692 C CA . LEU A 1 90 ? -5.474 1.813 1.440 1.00 82.81 90 LEU A CA 1
ATOM 693 C C . LEU A 1 90 ? -4.327 2.330 0.566 1.00 82.81 90 LEU A C 1
ATOM 695 O O . LEU A 1 90 ? -4.134 3.533 0.403 1.00 82.81 90 LEU A O 1
ATOM 699 N N . ILE A 1 91 ? -3.546 1.387 0.043 1.00 84.12 91 ILE A N 1
ATOM 700 C CA . ILE A 1 91 ? -2.450 1.635 -0.905 1.00 84.12 91 ILE A CA 1
ATOM 701 C C . ILE A 1 91 ? -2.906 1.439 -2.354 1.00 84.12 91 ILE A C 1
ATOM 703 O O . ILE A 1 91 ? -3.857 0.690 -2.615 1.00 84.12 91 ILE A O 1
ATOM 707 N N . ASN A 1 92 ? -2.190 2.067 -3.291 1.00 85.81 92 ASN A N 1
ATOM 708 C CA . ASN A 1 92 ? -2.407 1.891 -4.726 1.00 85.81 92 ASN A CA 1
ATOM 709 C C . ASN A 1 92 ? -2.313 0.398 -5.126 1.00 85.81 92 ASN A C 1
ATOM 711 O O . ASN A 1 92 ? -1.470 -0.353 -4.628 1.00 85.81 92 ASN A O 1
ATOM 715 N N . THR A 1 93 ? -3.202 -0.034 -6.022 1.00 89.12 93 THR A N 1
ATOM 716 C CA . THR A 1 93 ? -3.210 -1.365 -6.641 1.00 89.12 93 THR A CA 1
ATOM 717 C C . THR A 1 93 ? -1.874 -1.722 -7.290 1.00 89.12 93 THR A C 1
ATOM 719 O O . THR A 1 93 ? -1.464 -2.875 -7.177 1.00 89.12 93 THR A O 1
ATOM 722 N N . ASP A 1 94 ? -1.167 -0.758 -7.885 1.00 87.50 94 ASP A N 1
ATOM 723 C CA . ASP A 1 94 ? 0.143 -0.983 -8.515 1.00 87.50 94 ASP A CA 1
ATOM 724 C C . ASP A 1 94 ? 1.135 -1.601 -7.521 1.00 87.50 94 ASP A C 1
ATOM 726 O O . ASP A 1 94 ? 1.759 -2.628 -7.791 1.00 87.50 94 ASP A O 1
ATOM 730 N N . ILE A 1 95 ? 1.185 -1.048 -6.304 1.00 86.81 95 ILE A N 1
ATOM 731 C CA . ILE A 1 95 ? 2.028 -1.558 -5.218 1.00 86.81 95 ILE A CA 1
ATOM 732 C C . ILE A 1 95 ? 1.614 -2.989 -4.854 1.00 86.81 95 ILE A C 1
ATOM 734 O O . ILE A 1 95 ? 2.475 -3.844 -4.675 1.00 86.81 95 ILE A O 1
ATOM 738 N N . LYS A 1 96 ? 0.310 -3.297 -4.809 1.00 89.38 96 LYS A N 1
ATOM 739 C CA . LYS A 1 96 ? -0.183 -4.654 -4.495 1.00 89.38 96 LYS A CA 1
ATOM 740 C C . LYS A 1 96 ? 0.247 -5.681 -5.545 1.00 89.38 96 LYS A C 1
ATOM 742 O O . LYS A 1 96 ? 0.587 -6.810 -5.189 1.00 89.38 96 LYS A O 1
ATOM 747 N N . ILE A 1 97 ? 0.225 -5.301 -6.823 1.00 93.81 97 ILE A N 1
ATOM 748 C CA . ILE A 1 97 ? 0.672 -6.158 -7.926 1.00 93.81 97 ILE A CA 1
ATOM 749 C C . ILE A 1 97 ? 2.178 -6.409 -7.803 1.00 93.81 97 ILE A C 1
ATOM 751 O O . ILE A 1 97 ? 2.596 -7.567 -7.789 1.00 93.81 97 ILE A O 1
ATOM 755 N N . LEU A 1 98 ? 2.976 -5.350 -7.634 1.00 89.81 98 LEU A N 1
ATOM 756 C CA . LEU A 1 98 ? 4.429 -5.451 -7.479 1.00 89.81 98 LEU A CA 1
ATOM 757 C C . LEU A 1 98 ? 4.816 -6.301 -6.263 1.00 89.81 98 LEU A C 1
ATOM 759 O O . LEU A 1 98 ? 5.626 -7.217 -6.393 1.00 89.81 98 LEU A O 1
ATOM 763 N N . SER A 1 99 ? 4.186 -6.082 -5.105 1.00 90.81 99 SER A N 1
ATOM 764 C CA . SER A 1 99 ? 4.408 -6.904 -3.910 1.00 90.81 99 SER A CA 1
ATOM 765 C C . SER A 1 99 ? 4.094 -8.380 -4.157 1.00 90.81 99 SER A C 1
ATOM 767 O O . SER A 1 99 ? 4.850 -9.243 -3.721 1.00 90.81 99 SER A O 1
ATOM 769 N N . LYS A 1 100 ? 3.014 -8.691 -4.888 1.00 95.56 100 LY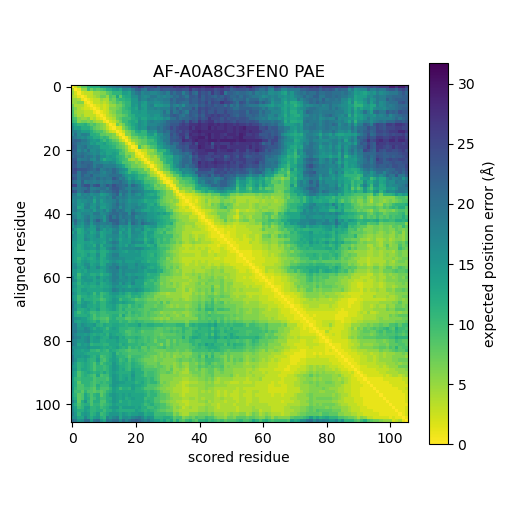S A N 1
ATOM 770 C CA . LYS A 1 100 ? 2.653 -10.076 -5.227 1.00 95.56 100 LYS A CA 1
ATOM 771 C C . LYS A 1 100 ? 3.653 -10.722 -6.188 1.00 95.56 100 LYS A C 1
ATOM 773 O O . LYS A 1 100 ? 3.904 -11.918 -6.071 1.00 95.56 100 LYS A O 1
ATOM 778 N N . ILE A 1 101 ? 4.209 -9.960 -7.130 1.00 96.56 101 ILE A N 1
ATOM 779 C CA . ILE A 1 101 ? 5.274 -10.437 -8.022 1.00 96.56 101 ILE A CA 1
ATOM 780 C C . ILE A 1 101 ? 6.543 -10.731 -7.214 1.00 96.56 101 ILE A C 1
ATOM 782 O O . ILE A 1 101 ? 7.118 -11.805 -7.368 1.00 96.56 101 ILE A O 1
ATOM 786 N N . LEU A 1 102 ? 6.953 -9.817 -6.328 1.00 93.50 102 LEU A N 1
ATOM 787 C CA . LEU A 1 102 ? 8.137 -9.987 -5.479 1.00 93.50 102 LEU A CA 1
ATOM 788 C C . LEU 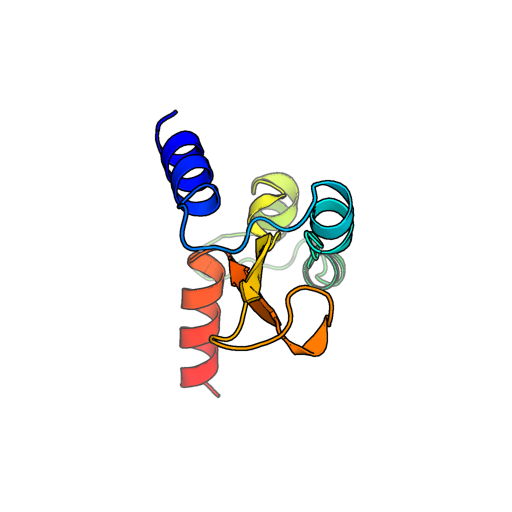A 1 102 ? 8.006 -11.194 -4.547 1.00 93.50 102 LEU A C 1
ATOM 790 O O . LEU A 1 102 ? 8.900 -12.029 -4.514 1.00 93.50 102 LEU A O 1
ATOM 794 N N . ALA A 1 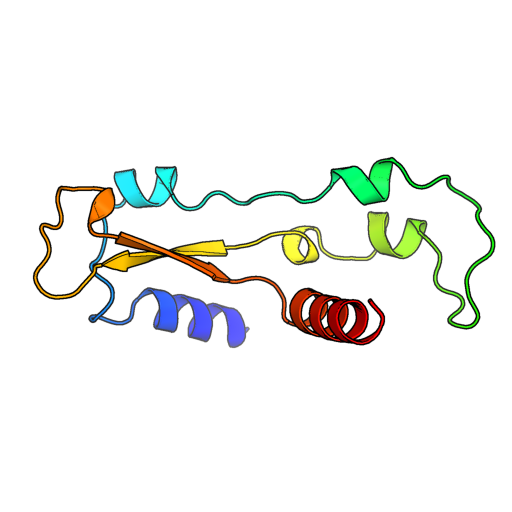103 ? 6.867 -11.337 -3.867 1.00 96.25 103 ALA A N 1
ATOM 795 C CA . ALA A 1 103 ? 6.605 -12.454 -2.957 1.00 96.25 103 ALA A CA 1
ATOM 796 C C . ALA A 1 103 ? 6.568 -13.829 -3.644 1.00 96.25 103 ALA A C 1
ATOM 798 O O . ALA A 1 103 ? 6.631 -14.842 -2.965 1.00 96.25 103 ALA A O 1
ATOM 799 N N . LYS A 1 104 ? 6.404 -13.876 -4.972 1.00 96.75 104 LYS A N 1
ATOM 800 C CA . LYS A 1 104 ? 6.494 -15.117 -5.755 1.00 96.75 104 LYS A CA 1
ATOM 801 C C . LYS A 1 104 ? 7.905 -15.421 -6.255 1.00 96.75 104 LYS A C 1
ATOM 803 O O . LYS A 1 104 ? 8.144 -16.531 -6.715 1.00 96.75 104 LYS A O 1
ATOM 808 N N . ARG A 1 105 ? 8.773 -14.410 -6.305 1.00 94.88 105 ARG A N 1
ATOM 809 C CA . ARG A 1 105 ? 10.155 -14.538 -6.783 1.00 94.88 105 ARG A CA 1
ATOM 810 C C . ARG A 1 105 ? 11.125 -14.866 -5.653 1.00 94.88 105 ARG A C 1
ATOM 812 O O . ARG A 1 105 ? 12.131 -15.510 -5.927 1.00 94.88 105 ARG A O 1
ATOM 819 N N . LEU A 1 106 ? 10.843 -14.365 -4.452 1.00 85.94 106 LEU A N 1
ATOM 820 C CA . LEU A 1 106 ? 11.525 -14.721 -3.206 1.00 85.94 106 LEU A CA 1
ATOM 821 C C . L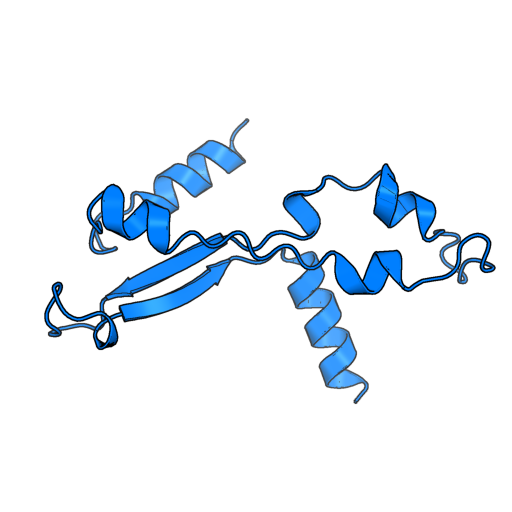EU A 1 106 ? 11.006 -16.064 -2.690 1.00 85.94 106 LEU A C 1
ATOM 823 O O . LEU A 1 106 ? 11.834 -16.809 -2.130 1.00 85.94 106 LEU A O 1
#

Mean predicted aligned error: 10.88 Å

Radius of gyration: 18.2 Å; Cα contacts (8 Å, |Δi|>4): 80; chains: 1; bounding box: 44×31×45 Å

Secondary structure (DSSP, 8-state):
--HHHHHHHHHT-TTS----HHHHHHH-------HHHHSSPTTPPP-TT---HHHHHHTS-GGGG-EEEEEEEPTT--TT-GGGEEEEEEE-HHHHHHHHHHHHH-

pLDDT: mean 73.49, std 16.75, range [43.38, 96.75]

Organism: Chrysemys picta bellii (NCBI:txid8478)